Protein AF-A0A1G7LTY2-F1 (afdb_monomer_lite)

InterPro domains:
  IPR001646 Pentapeptide repeat [PF00805] (10-37)

Secondary structure (DSSP, 8-state):
-------PPPB-TT-B-TT---TT-B-TT-B-TT-BS--HHHHHHSB--TT-B--TT-

pLDDT: mean 85.8, std 14.1, range [46.06, 96.88]

Structure (mmCIF, N/CA/C/O backbone):
data_AF-A0A1G7LTY2-F1
#
_entry.id   AF-A0A1G7LTY2-F1
#
loop_
_atom_site.group_PDB
_atom_site.id
_atom_site.type_symbol
_atom_site.label_atom_id
_atom_site.label_alt_id
_atom_site.label_comp_id
_atom_site.label_asym_id
_atom_site.label_entity_id
_atom_site.label_seq_id
_atom_site.pdbx_PDB_ins_code
_atom_site.Cartn_x
_atom_site.Cartn_y
_atom_site.Cartn_z
_atom_site.occupancy
_atom_site.B_iso_or_equiv
_atom_site.auth_seq_id
_atom_site.auth_comp_id
_atom_site.auth_asym_id
_atom_site.auth_atom_id
_atom_site.pdbx_PDB_model_num
ATOM 1 N N . MET A 1 1 ? 24.619 -5.761 -23.043 1.00 46.06 1 MET A N 1
ATOM 2 C CA . MET A 1 1 ? 23.217 -5.321 -23.195 1.00 46.06 1 MET A CA 1
ATOM 3 C C . MET A 1 1 ? 22.350 -6.537 -22.924 1.00 46.06 1 MET A C 1
ATOM 5 O O . MET A 1 1 ? 21.972 -7.239 -23.850 1.00 46.06 1 MET A O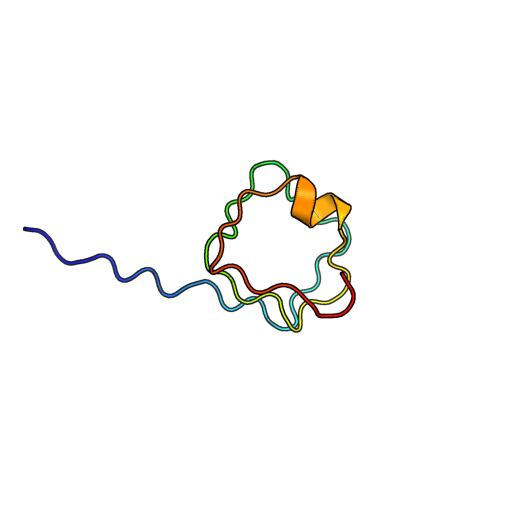 1
ATOM 9 N N . THR A 1 2 ? 22.200 -6.899 -21.652 1.00 48.16 2 THR A N 1
ATOM 10 C CA . THR A 1 2 ? 21.409 -8.068 -21.258 1.00 48.16 2 THR A CA 1
ATOM 11 C C . THR A 1 2 ? 19.942 -7.682 -21.226 1.00 48.16 2 THR A C 1
ATOM 13 O O . THR A 1 2 ? 19.608 -6.545 -20.900 1.00 48.16 2 THR A O 1
ATOM 16 N N . SER A 1 3 ? 19.129 -8.639 -21.667 1.00 53.41 3 SER A N 1
ATOM 17 C CA . SER A 1 3 ? 17.673 -8.671 -21.675 1.00 53.41 3 SER A CA 1
ATOM 18 C C . SER A 1 3 ? 17.053 -7.707 -20.670 1.00 53.41 3 SER A C 1
ATOM 20 O O . SER A 1 3 ? 17.339 -7.791 -19.481 1.00 53.41 3 SER A O 1
ATOM 22 N N . GLY A 1 4 ? 16.224 -6.785 -21.160 1.00 52.91 4 GLY A N 1
ATOM 23 C CA . GLY A 1 4 ? 15.382 -5.982 -2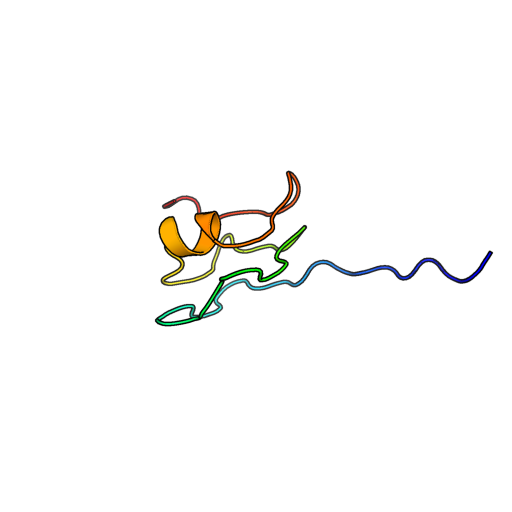0.292 1.00 52.91 4 GLY A CA 1
ATOM 24 C C . GLY A 1 4 ? 14.525 -6.921 -19.456 1.00 52.91 4 GLY A C 1
ATOM 25 O O . GLY A 1 4 ? 13.640 -7.587 -19.996 1.00 52.91 4 GLY A O 1
ATOM 26 N N . ASP A 1 5 ? 14.821 -6.984 -18.162 1.00 52.81 5 ASP A N 1
ATOM 27 C CA . ASP A 1 5 ? 13.961 -7.597 -17.164 1.00 52.81 5 ASP A CA 1
ATOM 28 C C . ASP A 1 5 ? 12.667 -6.789 -17.154 1.00 52.81 5 ASP A C 1
ATOM 30 O O . ASP A 1 5 ? 12.547 -5.735 -16.525 1.00 52.81 5 ASP A O 1
ATOM 34 N N . ARG A 1 6 ? 11.708 -7.232 -17.965 1.00 56.25 6 ARG A N 1
ATOM 35 C CA . ARG A 1 6 ? 10.362 -6.683 -17.985 1.00 56.25 6 ARG A CA 1
ATOM 36 C C . ARG A 1 6 ? 9.718 -7.123 -16.673 1.00 56.25 6 ARG A C 1
ATOM 38 O O . ARG A 1 6 ? 9.131 -8.195 -16.593 1.00 56.25 6 ARG A O 1
ATOM 45 N N . PHE A 1 7 ? 9.907 -6.327 -15.626 1.00 60.34 7 PHE A N 1
ATOM 46 C CA . PHE A 1 7 ? 9.105 -6.427 -14.417 1.00 60.34 7 PHE A CA 1
ATOM 47 C C . PHE A 1 7 ? 7.686 -6.035 -14.806 1.00 60.34 7 PHE A C 1
ATOM 49 O O . PHE A 1 7 ? 7.366 -4.851 -14.923 1.00 60.34 7 PHE A O 1
ATOM 56 N N . ASP A 1 8 ? 6.849 -7.033 -15.073 1.00 64.50 8 ASP A N 1
ATOM 57 C CA . ASP A 1 8 ? 5.417 -6.800 -15.110 1.00 64.50 8 ASP A CA 1
ATOM 58 C C . ASP A 1 8 ? 4.996 -6.384 -13.692 1.00 64.50 8 ASP A C 1
ATOM 60 O O . ASP A 1 8 ? 5.259 -7.120 -12.734 1.00 64.50 8 ASP A O 1
ATOM 64 N N . PRO A 1 9 ? 4.411 -5.188 -13.517 1.00 66.56 9 PRO A N 1
ATOM 65 C CA . PRO A 1 9 ? 4.013 -4.720 -12.202 1.00 66.56 9 PRO A CA 1
ATOM 66 C C . PRO A 1 9 ? 3.044 -5.709 -11.552 1.00 66.56 9 PRO A C 1
ATOM 68 O O . PRO A 1 9 ? 2.138 -6.235 -12.205 1.00 66.56 9 PRO 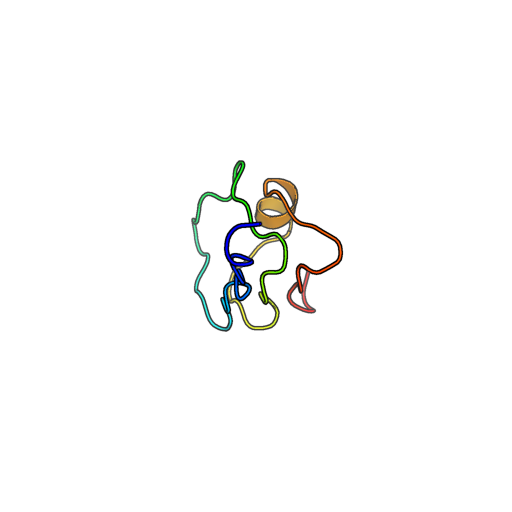A O 1
ATOM 71 N N . ALA A 1 10 ? 3.220 -5.944 -10.250 1.00 77.69 10 ALA A N 1
ATOM 72 C CA . ALA A 1 10 ? 2.376 -6.866 -9.506 1.00 77.69 10 ALA A CA 1
ATOM 73 C C . ALA A 1 10 ? 0.902 -6.429 -9.586 1.00 77.69 10 ALA A C 1
ATOM 75 O O . ALA A 1 10 ? 0.524 -5.331 -9.164 1.00 77.69 10 ALA A O 1
ATOM 76 N N . ASN A 1 11 ? 0.059 -7.308 -10.130 1.00 76.94 11 ASN A N 1
ATOM 77 C CA . ASN A 1 11 ? -1.388 -7.150 -10.093 1.00 76.94 11 ASN A CA 1
ATOM 78 C C . ASN A 1 11 ? -1.899 -7.671 -8.745 1.00 76.94 11 ASN A C 1
ATOM 80 O O . ASN A 1 11 ? -2.036 -8.877 -8.553 1.00 76.94 11 ASN A O 1
ATOM 84 N N . LEU A 1 12 ? -2.166 -6.752 -7.818 1.00 80.88 12 LEU A N 1
ATOM 85 C CA . LEU A 1 12 ? -2.609 -7.045 -6.451 1.00 80.88 12 LEU A CA 1
ATOM 86 C C . LEU A 1 12 ? -4.090 -6.695 -6.248 1.00 80.88 12 LEU A C 1
ATOM 88 O O . LEU A 1 12 ? -4.553 -6.430 -5.136 1.00 80.88 12 LEU A O 1
ATOM 92 N N . ARG A 1 13 ? -4.864 -6.694 -7.336 1.00 76.56 13 ARG A N 1
ATOM 93 C CA . ARG A 1 13 ? -6.314 -6.502 -7.284 1.00 76.56 13 ARG A CA 1
ATOM 94 C C . ARG A 1 13 ? -6.948 -7.604 -6.442 1.00 76.56 13 ARG A C 1
ATOM 96 O O . ARG A 1 13 ? -6.639 -8.779 -6.621 1.00 76.56 13 ARG A O 1
ATOM 103 N N . ARG A 1 14 ? -7.878 -7.220 -5.563 1.00 82.75 14 ARG A N 1
ATOM 104 C CA . ARG A 1 14 ? -8.602 -8.106 -4.636 1.00 82.75 14 ARG A CA 1
ATOM 105 C C . ARG A 1 14 ? -7.734 -8.802 -3.586 1.00 82.75 14 ARG A C 1
ATOM 107 O O . ARG A 1 14 ? -8.224 -9.719 -2.931 1.00 82.75 14 ARG A O 1
ATOM 114 N N . ALA A 1 15 ? -6.480 -8.383 -3.415 1.00 83.44 15 ALA A N 1
ATOM 115 C CA . ALA A 1 15 ? -5.671 -8.827 -2.290 1.00 83.44 15 ALA A CA 1
ATOM 116 C C . ALA A 1 15 ? -6.260 -8.302 -0.971 1.00 83.44 15 ALA A C 1
ATOM 118 O O . ALA A 1 15 ? -6.711 -7.155 -0.906 1.00 83.44 15 ALA A O 1
ATOM 119 N N . ASP A 1 16 ? -6.255 -9.157 0.052 1.00 82.38 16 ASP A N 1
ATOM 120 C CA . ASP A 1 16 ? -6.605 -8.807 1.427 1.00 82.38 16 ASP A CA 1
ATOM 121 C C . ASP A 1 16 ? -5.341 -8.366 2.171 1.00 82.38 16 ASP A C 1
ATOM 123 O O . ASP A 1 16 ? -4.382 -9.134 2.279 1.00 82.38 16 ASP A O 1
ATOM 127 N N . PHE A 1 17 ? -5.334 -7.119 2.646 1.00 86.00 17 PHE A N 1
ATOM 128 C CA . PHE A 1 17 ? -4.203 -6.527 3.360 1.00 86.00 17 PHE A CA 1
ATOM 129 C C . PHE A 1 17 ? -4.471 -6.282 4.851 1.00 86.00 17 PHE A C 1
ATOM 131 O O . PHE A 1 17 ? -3.744 -5.507 5.484 1.00 86.00 17 PHE A O 1
ATOM 138 N N . ILE A 1 18 ? -5.461 -6.959 5.450 1.00 86.31 18 ILE A N 1
ATOM 139 C CA . ILE A 1 18 ? -5.656 -6.924 6.906 1.00 86.31 18 ILE A CA 1
ATOM 140 C C . ILE A 1 18 ? -4.377 -7.396 7.606 1.00 86.31 18 ILE A C 1
ATOM 142 O O . ILE A 1 18 ? -3.915 -8.520 7.424 1.00 86.31 18 ILE A O 1
ATOM 146 N N . GLY A 1 19 ? -3.807 -6.524 8.440 1.00 83.38 19 GLY A N 1
ATOM 147 C CA . GLY A 1 19 ? -2.645 -6.848 9.272 1.00 83.38 19 GLY A CA 1
ATOM 148 C C . GLY A 1 19 ? -1.331 -7.044 8.510 1.00 83.38 19 GLY A C 1
ATOM 149 O O . GLY A 1 19 ? -0.332 -7.401 9.130 1.00 83.38 19 GLY A O 1
ATOM 150 N N . ALA A 1 20 ? -1.303 -6.801 7.197 1.00 87.94 20 ALA A N 1
ATOM 151 C CA . ALA A 1 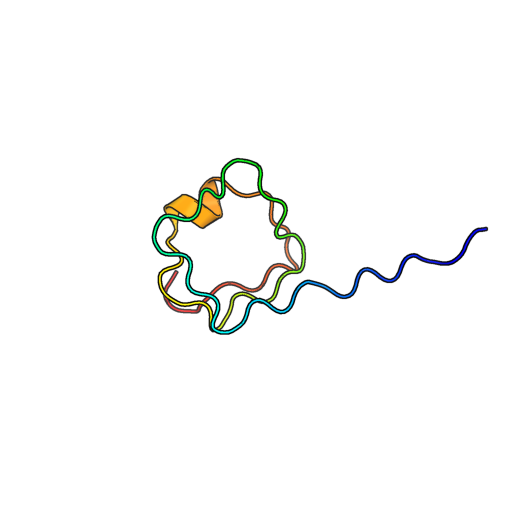20 ? -0.081 -6.890 6.412 1.00 87.94 20 ALA A CA 1
ATOM 152 C C . ALA A 1 20 ? 0.914 -5.786 6.816 1.00 87.94 20 ALA A C 1
ATOM 154 O O . ALA A 1 20 ? 0.547 -4.609 6.917 1.00 87.94 20 ALA A O 1
ATOM 155 N N . ASP A 1 21 ? 2.175 -6.172 7.024 1.00 88.62 21 ASP A N 1
ATOM 156 C CA . ASP A 1 21 ? 3.272 -5.249 7.311 1.00 88.62 21 ASP A CA 1
ATOM 157 C C . ASP A 1 21 ? 3.832 -4.676 6.005 1.00 88.62 21 ASP A C 1
ATOM 159 O O . ASP A 1 21 ? 4.440 -5.387 5.208 1.00 88.62 21 ASP A O 1
ATOM 163 N N . PHE A 1 22 ? 3.593 -3.384 5.786 1.00 89.88 22 PHE A N 1
ATOM 164 C CA . PHE A 1 22 ? 4.030 -2.654 4.593 1.00 89.88 22 PHE A CA 1
ATOM 165 C C . PHE A 1 22 ? 5.308 -1.841 4.818 1.00 89.88 22 PHE A C 1
ATOM 167 O O . PHE A 1 22 ? 5.756 -1.150 3.904 1.00 89.88 22 PHE A O 1
ATOM 174 N N . ARG A 1 23 ? 5.914 -1.902 6.014 1.00 91.38 23 ARG A N 1
ATOM 175 C CA . ARG A 1 23 ? 7.146 -1.156 6.296 1.00 91.38 23 ARG A CA 1
ATOM 176 C C . ARG A 1 23 ? 8.231 -1.561 5.305 1.00 91.38 23 ARG A C 1
ATOM 178 O O . ARG A 1 23 ? 8.574 -2.735 5.203 1.00 91.38 23 ARG A O 1
ATOM 185 N N . ASP A 1 24 ? 8.743 -0.573 4.573 1.00 91.62 24 ASP A N 1
ATOM 186 C CA . ASP A 1 24 ? 9.776 -0.732 3.544 1.00 91.62 24 ASP A CA 1
ATOM 187 C C . ASP A 1 24 ? 9.401 -1.609 2.335 1.00 91.62 24 ASP A C 1
ATOM 189 O O . ASP A 1 24 ? 10.259 -1.813 1.468 1.00 91.62 24 ASP A O 1
ATOM 193 N N . ALA A 1 25 ? 8.148 -2.073 2.232 1.00 92.69 25 ALA A N 1
ATOM 194 C CA . ALA A 1 25 ? 7.668 -2.874 1.109 1.00 92.69 25 ALA A CA 1
ATOM 195 C C . ALA A 1 25 ? 7.704 -2.060 -0.191 1.00 92.69 25 ALA A C 1
ATOM 197 O O . ALA A 1 25 ? 7.202 -0.936 -0.233 1.00 92.69 25 ALA A O 1
ATOM 198 N N . ASP A 1 26 ? 8.278 -2.623 -1.256 1.00 94.19 26 ASP A N 1
ATOM 199 C CA . ASP A 1 26 ? 8.283 -1.992 -2.576 1.00 94.19 26 ASP A CA 1
ATOM 200 C C . ASP A 1 26 ? 7.022 -2.375 -3.356 1.00 94.19 26 ASP A C 1
ATOM 202 O O . ASP A 1 26 ? 6.835 -3.523 -3.761 1.00 94.19 26 ASP A O 1
ATOM 206 N N . VAL A 1 27 ? 6.146 -1.391 -3.545 1.00 93.12 27 VAL A N 1
ATOM 207 C CA . VAL A 1 27 ? 4.904 -1.486 -4.322 1.00 93.12 27 VAL A CA 1
ATOM 208 C C . VAL A 1 27 ? 4.948 -0.574 -5.552 1.00 93.12 27 VAL A C 1
ATOM 210 O O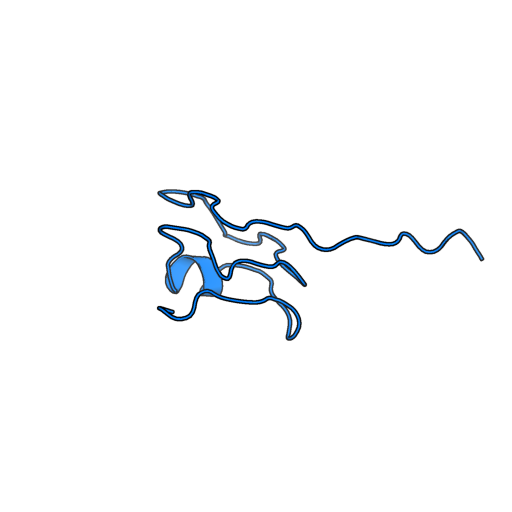 . VAL A 1 27 ? 3.910 -0.184 -6.099 1.00 93.12 27 VAL A O 1
ATOM 213 N N . SER A 1 28 ? 6.150 -0.203 -5.997 1.00 95.19 28 SER A N 1
ATOM 214 C CA . SER A 1 28 ? 6.368 0.621 -7.184 1.00 95.19 28 SER A CA 1
ATOM 215 C C . SER A 1 28 ? 5.709 -0.003 -8.416 1.00 95.19 28 SER A C 1
ATOM 217 O O . SER A 1 28 ? 5.964 -1.151 -8.772 1.00 95.19 28 SER A O 1
ATOM 219 N N . GLY A 1 29 ? 4.828 0.756 -9.070 1.00 94.94 29 GLY A N 1
ATOM 220 C CA . GLY A 1 29 ? 4.090 0.304 -10.253 1.00 94.94 29 GLY A CA 1
ATOM 221 C C . GLY A 1 29 ? 2.932 -0.669 -9.992 1.00 94.94 29 GLY A C 1
ATOM 222 O O . GLY A 1 29 ? 2.217 -0.994 -10.938 1.00 94.94 29 GLY A O 1
ATOM 223 N N . ALA A 1 30 ? 2.704 -1.119 -8.753 1.00 94.31 30 ALA A N 1
ATOM 224 C CA . ALA A 1 30 ? 1.640 -2.076 -8.442 1.00 94.31 30 ALA A CA 1
ATOM 225 C C . ALA A 1 30 ? 0.232 -1.508 -8.711 1.00 94.31 30 ALA A C 1
ATOM 227 O O . ALA A 1 30 ? -0.041 -0.327 -8.474 1.00 94.31 30 ALA A O 1
ATOM 228 N N . ASP A 1 31 ? -0.690 -2.369 -9.158 1.00 95.06 31 ASP A N 1
ATOM 229 C CA . ASP A 1 31 ? -2.117 -2.035 -9.259 1.00 95.06 31 ASP A CA 1
ATOM 230 C C . ASP A 1 31 ? -2.871 -2.527 -8.015 1.00 95.06 31 ASP A C 1
ATOM 232 O O . ASP A 1 31 ? -3.180 -3.714 -7.895 1.00 95.06 31 ASP A O 1
ATOM 236 N N . LEU A 1 32 ? -3.170 -1.601 -7.098 1.00 94.31 32 LEU A N 1
ATOM 237 C CA . LEU A 1 32 ? -3.865 -1.832 -5.827 1.00 94.31 32 LEU A CA 1
ATOM 238 C C . LEU A 1 32 ? -5.332 -1.372 -5.863 1.00 94.31 32 LEU A C 1
ATOM 240 O O . LEU A 1 32 ? -6.001 -1.445 -4.836 1.00 94.31 32 LEU A O 1
ATOM 244 N N . ARG A 1 33 ? -5.860 -0.916 -7.013 1.00 94.25 33 ARG A N 1
ATOM 245 C CA . ARG A 1 33 ? -7.184 -0.255 -7.118 1.00 94.25 33 ARG A CA 1
ATOM 246 C C . ARG A 1 33 ? -8.357 -1.044 -6.529 1.00 94.25 33 ARG A C 1
ATOM 248 O O . ARG A 1 33 ? -9.285 -0.429 -6.015 1.00 94.25 33 ARG A O 1
ATOM 255 N N . ASP A 1 34 ? -8.293 -2.374 -6.589 1.00 91.75 34 ASP A N 1
ATOM 256 C CA . ASP A 1 34 ? -9.334 -3.270 -6.062 1.00 91.75 34 ASP A CA 1
ATOM 257 C C . ASP A 1 34 ? -8.882 -4.030 -4.805 1.00 91.75 34 ASP A C 1
ATOM 259 O O . ASP A 1 34 ? -9.474 -5.053 -4.459 1.00 91.75 34 ASP A O 1
ATOM 263 N N . SER A 1 35 ? -7.775 -3.635 -4.178 1.00 92.44 35 SER A N 1
ATOM 264 C CA . SER A 1 35 ? -7.365 -4.249 -2.915 1.00 92.44 35 SER A CA 1
ATOM 265 C C . SER A 1 35 ? -8.372 -3.921 -1.815 1.00 92.44 35 SER A C 1
ATOM 267 O O . SER A 1 35 ? -9.023 -2.874 -1.841 1.00 92.44 35 SER A O 1
ATOM 269 N N . ILE A 1 36 ? -8.537 -4.848 -0.8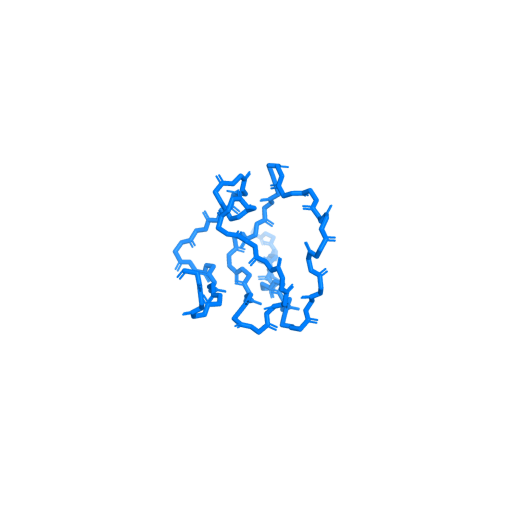75 1.00 91.00 36 ILE A N 1
ATOM 270 C CA . ILE A 1 36 ? -9.458 -4.695 0.247 1.00 91.00 36 ILE A CA 1
ATOM 271 C C . ILE A 1 36 ? -8.660 -4.528 1.535 1.00 91.00 36 ILE A C 1
ATOM 273 O O . ILE A 1 36 ? -7.616 -5.151 1.726 1.00 91.00 36 ILE A O 1
ATOM 277 N N . PHE A 1 37 ? -9.159 -3.653 2.410 1.00 92.25 37 PHE A N 1
ATOM 278 C CA . PHE A 1 37 ? -8.575 -3.353 3.721 1.00 92.25 37 PHE A CA 1
ATOM 279 C C . PHE A 1 37 ? -7.162 -2.751 3.710 1.00 92.25 37 PHE A C 1
ATOM 281 O O . PHE A 1 37 ? -6.542 -2.645 4.766 1.00 92.25 37 PHE A O 1
ATOM 288 N N . LEU A 1 38 ? -6.672 -2.285 2.556 1.00 94.62 38 LEU A N 1
ATOM 289 C CA . LEU A 1 38 ? -5.486 -1.433 2.510 1.00 94.62 38 LEU A CA 1
ATOM 290 C C . LEU A 1 38 ? -5.798 -0.104 3.202 1.00 94.62 38 LEU A C 1
ATOM 292 O O . LEU A 1 38 ? -6.817 0.511 2.905 1.00 94.62 38 LEU A O 1
ATOM 296 N N . THR A 1 39 ? -4.933 0.347 4.101 1.00 94.75 39 THR A N 1
ATOM 297 C CA . THR A 1 39 ? -5.100 1.606 4.840 1.00 94.75 39 THR A CA 1
ATOM 298 C C . THR A 1 39 ? -4.110 2.669 4.369 1.00 94.75 39 THR A C 1
ATOM 300 O O . THR A 1 39 ? -3.013 2.350 3.908 1.00 94.75 39 THR A O 1
ATOM 303 N N . GLN A 1 40 ? -4.440 3.952 4.562 1.00 94.50 40 GLN A N 1
ATOM 304 C CA . GLN A 1 40 ? -3.515 5.046 4.235 1.00 94.50 40 GLN A CA 1
ATOM 305 C C . GLN A 1 40 ? -2.197 4.939 5.021 1.00 94.50 40 GLN A C 1
ATOM 307 O O . GLN A 1 40 ? -1.133 5.260 4.501 1.00 94.50 40 GLN A O 1
ATOM 312 N N . ALA A 1 41 ? -2.244 4.444 6.263 1.00 95.38 41 ALA A N 1
ATOM 313 C CA . ALA A 1 41 ? -1.051 4.242 7.082 1.00 95.38 41 ALA A CA 1
ATOM 314 C C . ALA A 1 41 ? -0.099 3.187 6.488 1.00 95.38 41 ALA A C 1
ATOM 316 O O . ALA A 1 41 ? 1.112 3.390 6.521 1.00 95.38 41 ALA A O 1
ATOM 317 N N . GLN A 1 42 ? -0.633 2.103 5.912 1.00 95.56 42 GLN A N 1
ATOM 318 C CA . GLN A 1 42 ? 0.166 1.096 5.201 1.00 95.56 42 GLN A CA 1
ATOM 319 C C . GLN A 1 42 ? 0.777 1.657 3.913 1.00 95.56 42 GLN A C 1
ATOM 321 O O . GLN A 1 42 ? 1.925 1.366 3.603 1.00 95.56 42 GLN A O 1
ATOM 326 N N . VAL A 1 43 ? 0.048 2.501 3.175 1.00 95.12 43 VAL A N 1
ATOM 327 C CA . VAL A 1 43 ? 0.604 3.164 1.983 1.00 95.12 43 VAL A CA 1
ATOM 328 C C . VAL A 1 43 ? 1.733 4.120 2.361 1.00 95.12 43 VAL A C 1
ATOM 330 O O . VAL A 1 43 ? 2.774 4.125 1.712 1.00 95.12 43 VAL A O 1
ATOM 333 N N . ASN A 1 44 ? 1.564 4.886 3.440 1.00 94.88 44 ASN A N 1
ATOM 334 C CA . ASN A 1 44 ? 2.575 5.833 3.914 1.00 94.88 44 ASN A CA 1
ATOM 335 C C . ASN A 1 44 ? 3.874 5.159 4.383 1.00 94.88 44 ASN A C 1
ATOM 337 O O . ASN A 1 44 ? 4.911 5.819 4.417 1.00 94.88 44 ASN A O 1
ATOM 341 N N . SER A 1 45 ? 3.827 3.885 4.784 1.00 96.00 45 SER A N 1
ATOM 342 C CA . SER A 1 45 ? 5.008 3.133 5.228 1.00 96.00 45 SER A CA 1
ATOM 343 C C . SER A 1 45 ? 5.709 2.354 4.109 1.00 96.00 45 SER A C 1
ATOM 345 O O . SER A 1 45 ? 6.809 1.840 4.333 1.00 96.00 45 SER A O 1
ATOM 347 N N . ALA A 1 46 ? 5.100 2.283 2.924 1.00 96.12 46 ALA A N 1
ATOM 348 C CA . ALA A 1 46 ? 5.617 1.572 1.764 1.00 96.12 46 ALA A CA 1
ATOM 349 C C . ALA A 1 46 ? 6.432 2.480 0.832 1.00 96.12 46 ALA A C 1
ATOM 351 O O . ALA A 1 46 ? 6.325 3.708 0.843 1.00 96.12 46 ALA A O 1
ATOM 352 N N . LYS A 1 47 ? 7.224 1.858 -0.041 1.00 96.88 47 LYS A N 1
ATOM 353 C CA . LYS A 1 47 ? 7.898 2.512 -1.165 1.00 96.88 47 LYS A CA 1
ATOM 354 C C . LYS A 1 47 ? 7.000 2.398 -2.391 1.00 96.88 47 LYS A C 1
ATOM 356 O O . LYS A 1 47 ? 6.786 1.307 -2.909 1.00 96.88 47 LYS A O 1
ATOM 361 N N . GLY A 1 48 ? 6.458 3.524 -2.838 1.00 93.69 48 GLY A N 1
ATOM 362 C CA . GLY A 1 48 ? 5.664 3.619 -4.061 1.00 93.69 48 GLY A CA 1
ATOM 363 C C . GLY A 1 48 ? 6.239 4.648 -5.027 1.00 93.69 48 GLY A C 1
ATOM 364 O O . GLY A 1 48 ? 7.138 5.420 -4.691 1.00 93.69 48 GLY A O 1
ATOM 365 N N . ASN A 1 49 ? 5.690 4.686 -6.236 1.00 95.62 49 ASN A N 1
ATOM 366 C CA . ASN A 1 49 ? 6.014 5.710 -7.223 1.00 95.62 49 ASN A CA 1
ATOM 367 C C . ASN A 1 49 ? 4.739 6.221 -7.910 1.00 95.62 49 ASN A C 1
ATOM 369 O O . ASN A 1 49 ? 3.634 5.764 -7.628 1.00 95.62 49 ASN A O 1
ATOM 373 N N . LYS A 1 50 ? 4.892 7.167 -8.842 1.00 95.88 50 LYS A N 1
ATOM 374 C CA . LYS A 1 50 ? 3.775 7.746 -9.611 1.00 95.88 50 LYS A CA 1
ATOM 375 C C . LYS A 1 50 ? 2.945 6.722 -10.403 1.00 95.88 50 LYS A C 1
ATOM 377 O O . LYS A 1 50 ? 1.859 7.057 -10.862 1.00 95.88 50 LYS A O 1
ATOM 382 N N . ASP A 1 51 ? 3.482 5.521 -10.617 1.00 95.69 51 ASP A N 1
ATOM 383 C CA . ASP A 1 51 ? 2.847 4.457 -11.387 1.00 95.69 51 ASP A CA 1
ATOM 384 C C . ASP A 1 51 ? 2.100 3.456 -10.479 1.00 95.69 51 ASP A C 1
ATOM 386 O O . ASP A 1 51 ? 1.330 2.639 -10.985 1.00 95.69 51 ASP A O 1
ATOM 390 N N . THR A 1 52 ? 2.267 3.540 -9.150 1.00 95.12 52 THR A N 1
ATOM 391 C CA . THR A 1 52 ? 1.472 2.794 -8.164 1.00 95.12 52 THR A CA 1
ATOM 392 C C . THR A 1 52 ? 0.027 3.301 -8.172 1.00 95.12 52 THR A C 1
ATOM 394 O O . THR A 1 52 ? -0.238 4.482 -7.950 1.00 95.12 52 THR A O 1
ATOM 397 N N . LYS A 1 53 ? -0.936 2.408 -8.419 1.00 96.56 53 LYS A N 1
ATOM 398 C CA . LYS A 1 53 ? -2.361 2.761 -8.533 1.00 96.56 53 LYS A CA 1
ATOM 399 C C . LYS A 1 53 ? -3.093 2.386 -7.253 1.00 96.56 53 LYS A C 1
ATOM 401 O O . LYS A 1 53 ? -3.257 1.202 -6.981 1.00 96.56 53 LYS A O 1
ATOM 406 N N . LEU A 1 54 ? -3.546 3.377 -6.493 1.00 95.50 54 LEU A N 1
ATOM 407 C CA . LEU A 1 54 ? -4.212 3.180 -5.203 1.00 95.50 54 LEU A CA 1
ATOM 408 C C . LEU A 1 54 ? -5.734 2.970 -5.340 1.00 95.50 54 LEU A C 1
ATOM 410 O O . LEU A 1 54 ? -6.318 3.381 -6.348 1.00 95.50 54 LEU A O 1
ATOM 414 N N . PRO A 1 55 ? -6.391 2.340 -4.346 1.00 95.25 55 PRO A N 1
ATOM 415 C CA . PRO A 1 55 ? -7.846 2.343 -4.225 1.00 95.25 55 PRO A CA 1
ATOM 416 C C . PRO A 1 55 ? -8.429 3.756 -4.147 1.00 95.25 55 PRO A C 1
ATOM 418 O O . PRO A 1 55 ? -7.839 4.642 -3.541 1.00 95.25 55 PRO A O 1
ATOM 421 N N . GLY A 1 56 ? -9.635 3.950 -4.686 1.00 94.88 56 GLY A N 1
ATOM 422 C CA . GLY A 1 56 ? -10.315 5.254 -4.663 1.00 94.88 56 GLY A CA 1
ATOM 423 C C . GLY A 1 56 ? -10.884 5.677 -3.303 1.00 94.88 56 GLY A C 1
ATOM 424 O O . GLY A 1 56 ? -11.489 6.740 -3.217 1.00 94.88 56 GLY A O 1
ATOM 425 N N . TYR A 1 57 ? -10.755 4.839 -2.272 1.00 91.19 57 TYR A N 1
ATOM 426 C CA . TYR A 1 57 ? -11.214 5.132 -0.911 1.00 91.19 57 TYR A CA 1
ATOM 427 C C . TYR A 1 57 ? -10.092 5.654 0.008 1.00 91.19 57 TYR A C 1
ATOM 429 O O . TYR A 1 57 ? -10.364 5.945 1.174 1.00 91.19 57 TYR A O 1
ATOM 437 N N . LEU A 1 58 ? -8.851 5.707 -0.492 1.00 90.69 58 LEU A N 1
ATOM 438 C CA . LEU A 1 58 ? -7.689 6.270 0.199 1.00 90.69 58 LEU A CA 1
ATOM 439 C C . LEU A 1 58 ? -7.537 7.766 -0.088 1.00 90.69 58 LEU A C 1
ATOM 441 O O . LEU A 1 58 ? -7.833 8.177 -1.233 1.00 90.69 58 LEU A O 1
#

Organism: NCBI:txid670482

Radius of gyration: 12.28 Å; chains: 1; bounding box: 34×17×32 Å

Sequence (58 aa):
MTSGDRFDPANLRRADFIGADFRDADVSGADLRDSIFLTQAQVNSAKGNKDTKLPGYL

Foldseek 3Di:
DDDDPPPPQAACAQPECVVPQQAAAENELYEAQRYPPDDPVSVVRHHYDPNRHHHPVD